Protein 2E7V (pdb70)

Solvent-accessible surface area: 7446 Å² total; per-residue (Å²): 176,123,57,46,127,30,146,22,51,1,62,6,60,93,44,128,29,66,132,26,7,86,42,80,70,37,136,84,17,149,59,21,10,120,111,0,47,42,26,0,40,92,47,0,116,46,11,101,1,114,76,22,4,33,143,14,88,15,69,98,4,70,117,93,71,112,29,5,7,0,25,0,32,1,43,0,90,44,98,165,96,83,7,88,82,79,6,87,56,8,14,140,122,24,24,108,77,76,72,86,8,0,11,28,76,117,130,148,113,45,179,107,137,138,174

Nearest PDB structures (foldseek):
  2e7v-assembly1_A  TM=1.009E+00  e=7.566E-24  Mus musculus
  7sa9-assembly2_B  TM=7.723E-01  e=1.503E-06  Homo sapiens
  1ivz-assembly1_A  TM=8.671E-01  e=1.710E-05  Mus musculus
  8gkl-assembly1_E  TM=7.649E-01  e=6.382E-06  Homo sapiens
  8vm1-assembly1_A  TM=7.694E-01  e=2.083E-05  Homo sapiens

Sequence (115 aa):
KKAYFYHSSFQILNVEYTEALNSPATHEYRTLSERIEAMITDEFRGSSLKSEFIRTHVVKLRKEGTGVVADVVMKFRSNRKVMKTRIQSVLRRLSSSGNLEIAPSNEITSLTDQD

GO terms:
  GO:0006508 proteolysis (P, IDA)

Structure (mmCIF, N/CA/C/O backbone):
data_2E7V
#
_entry.id   2E7V
#
_cell.length_a   37.720
_cell.length_b   42.740
_cell.length_c   117.700
_cell.angle_alpha   90.00
_cell.angle_beta   90.00
_cell.angle_gamma   90.00
#
_symmetry.space_group_name_H-M   'C 2 2 21'
#
loop_
_entity.id
_entity.type
_entity.pdbx_description
1 polymer 'Transmembrane protease'
2 water water
#
loop_
_atom_site.group_PDB
_atom_site.id
_atom_site.type_symbol
_atom_site.label_atom_id
_atom_site.label_alt_id
_atom_site.label_comp_id
_atom_site.label_asym_id
_atom_site.label_entity_id
_atom_site.label_seq_id
_atom_site.pdbx_PDB_ins_code
_atom_site.Cartn_x
_atom_site.Cartn_y
_atom_site.Cartn_z
_atom_site.occupancy
_atom_site.B_iso_or_equiv
_atom_site.auth_seq_id
_atom_site.auth_comp_id
_atom_site.auth_asym_id
_atom_site.auth_atom_id
_atom_site.pdbx_PDB_model_num
ATOM 1 N N . LYS A 1 2 ? 36.101 0.814 39.532 1.00 38.85 45 LYS A N 1
ATOM 2 C CA . LYS A 1 2 ? 36.840 1.997 39.010 1.00 37.87 45 LYS A CA 1
ATOM 3 C C . LYS A 1 2 ? 37.836 2.540 40.034 1.00 36.71 45 LYS A C 1
ATOM 4 O O . LYS A 1 2 ? 38.200 1.842 40.977 1.00 35.81 45 LYS A O 1
ATOM 10 N N . LYS A 1 3 ? 38.271 3.785 39.852 1.00 34.22 46 LYS A N 1
ATOM 11 C CA . LYS A 1 3 ? 39.239 4.395 40.765 1.00 32.49 46 LYS A CA 1
ATOM 12 C C . LYS A 1 3 ? 38.830 5.797 41.214 1.00 29.55 46 LYS A C 1
ATOM 13 O O . LYS A 1 3 ? 38.083 6.491 40.527 1.00 29.31 46 LYS A O 1
ATOM 19 N N . ALA A 1 4 ? 39.343 6.213 42.367 1.00 26.52 47 ALA A N 1
ATOM 20 C CA . ALA A 1 4 ? 39.034 7.527 42.913 1.00 21.40 47 ALA A CA 1
ATOM 21 C C . ALA A 1 4 ? 40.127 8.543 42.608 1.00 19.44 47 ALA A C 1
ATOM 22 O O . ALA A 1 4 ? 41.315 8.214 42.614 1.00 17.96 47 ALA A O 1
ATOM 24 N N . TYR A 1 5 ? 39.714 9.781 42.341 1.00 17.78 48 TYR A N 1
ATOM 25 C CA . TYR A 1 5 ? 40.637 10.872 42.051 1.00 15.11 48 TYR A CA 1
ATOM 26 C C . TYR A 1 5 ? 40.259 12.080 42.890 1.00 14.89 48 TYR A C 1
ATOM 27 O O . TYR A 1 5 ? 39.073 12.345 43.112 1.00 16.96 48 TYR A O 1
ATOM 36 N N . PHE A 1 6 ? 41.266 12.812 43.351 1.00 13.39 49 PHE A N 1
ATOM 37 C CA . PHE A 1 6 ? 41.043 14.028 44.115 1.00 12.64 49 PHE A CA 1
ATOM 38 C C . PHE A 1 6 ? 41.700 15.202 43.404 1.00 14.05 49 PHE A C 1
ATOM 39 O O . PHE A 1 6 ? 42.810 15.088 42.860 1.00 14.46 49 PHE A O 1
ATOM 47 N N . TYR A 1 7 ? 41.004 16.330 43.412 1.00 11.68 50 TYR A N 1
ATOM 48 C CA . TYR A 1 7 ? 41.505 17.552 42.825 1.00 11.25 50 TYR A CA 1
ATOM 49 C C . TYR A 1 7 ? 41.225 18.645 43.841 1.00 13.69 50 TYR A C 1
ATOM 50 O O . TYR A 1 7 ? 40.250 18.579 44.585 1.00 11.14 50 TYR A O 1
ATOM 59 N N . HIS A 1 8 ? 42.090 19.644 43.879 1.00 14.27 51 HIS A N 1
ATOM 60 C CA . HIS A 1 8 ? 41.902 20.765 44.782 1.00 13.56 51 HIS A CA 1
ATOM 61 C C . HIS A 1 8 ? 42.357 22.040 44.108 1.00 14.03 51 HIS A C 1
ATOM 62 O O . HIS A 1 8 ? 43.229 22.014 43.237 1.00 13.79 51 HIS A O 1
ATOM 69 N N . SER A 1 9 ? 41.746 23.152 44.503 1.00 13.93 52 SER A N 1
ATOM 70 C CA . SER A 1 9 ? 42.088 24.451 43.960 1.00 17.33 52 SER A CA 1
ATOM 71 C C . SER A 1 9 ? 41.773 25.512 44.997 1.00 15.92 52 SER A C 1
ATOM 72 O O . SER A 1 9 ? 41.023 25.266 45.953 1.00 15.76 52 SER A O 1
ATOM 75 N N . SER A 1 10 ? 42.365 26.687 44.815 1.00 12.87 53 SER A N 1
ATOM 76 C CA . SER A 1 10 ? 42.108 27.818 45.694 1.00 12.95 53 SER A CA 1
ATOM 77 C C . SER A 1 10 ? 41.268 28.768 44.853 1.00 12.84 53 SER A C 1
ATOM 78 O O . SER A 1 10 ? 41.722 29.275 43.820 1.00 12.98 53 SER A O 1
ATOM 81 N N . PHE A 1 11 ? 40.030 28.974 45.278 1.00 7.97 54 PHE A N 1
ATOM 82 C CA . PHE A 1 11 ? 39.103 29.831 44.560 1.00 9.86 54 PHE A CA 1
ATOM 83 C C . PHE A 1 11 ? 38.955 31.186 45.212 1.00 10.15 54 PHE A C 1
ATOM 84 O O . PHE A 1 11 ? 38.740 31.285 46.427 1.00 8.90 54 PHE A O 1
ATOM 92 N N . GLN A 1 12 ? 39.036 32.231 44.408 1.00 12.08 55 GLN A N 1
ATOM 93 C CA . GLN A 1 12 ? 38.823 33.569 44.938 1.00 16.07 55 GLN A CA 1
ATOM 94 C C . GLN A 1 12 ? 37.317 33.633 45.238 1.00 14.44 55 GLN A C 1
ATOM 95 O O . GLN A 1 12 ? 36.497 33.338 44.370 1.00 15.87 55 GLN A O 1
ATOM 101 N N . ILE A 1 13 ? 36.947 34.005 46.459 1.00 12.76 56 ILE A N 1
ATOM 102 C CA . ILE A 1 13 ? 35.534 34.082 46.815 1.00 12.46 56 ILE A CA 1
ATOM 103 C C . ILE A 1 13 ? 35.111 35.536 46.672 1.00 16.95 56 ILE A C 1
ATOM 104 O O . ILE A 1 13 ? 35.305 36.352 47.571 1.00 17.58 56 ILE A O 1
ATOM 109 N N . LEU A 1 14 ? 34.537 35.849 45.515 1.00 16.53 57 LEU A N 1
ATOM 110 C CA . LEU A 1 14 ? 34.130 37.204 45.184 1.00 15.48 57 LEU A CA 1
ATOM 111 C C . LEU A 1 14 ? 33.033 37.819 46.047 1.00 12.17 57 LEU A C 1
ATOM 112 O O . LEU A 1 14 ? 32.131 37.135 46.523 1.00 13.30 57 LEU A O 1
ATOM 117 N N . ASN A 1 15 ? 33.144 39.127 46.252 1.00 16.30 58 ASN A N 1
ATOM 118 C CA . ASN A 1 15 ? 32.158 39.911 46.987 1.00 18.92 58 ASN A CA 1
ATOM 119 C C . ASN A 1 15 ? 31.942 39.572 48.466 1.00 21.30 58 ASN A C 1
ATOM 120 O O . ASN A 1 15 ? 30.855 39.794 49.006 1.00 20.74 58 ASN A O 1
ATOM 125 N N . VAL A 1 16 ? 32.967 39.030 49.118 1.00 18.93 59 VAL A N 1
ATOM 126 C CA . VAL A 1 16 ? 32.867 38.707 50.541 1.00 19.65 59 VAL A CA 1
ATOM 127 C C . VAL A 1 16 ? 34.098 39.248 51.262 1.00 19.45 59 VAL A C 1
ATOM 128 O O . VAL A 1 16 ? 35.234 38.911 50.922 1.00 16.55 59 VAL A O 1
ATOM 132 N N . GLU A 1 17 ? 33.875 40.110 52.245 1.00 20.95 60 GLU A N 1
ATOM 133 C CA . GLU A 1 17 ? 34.989 40.658 53.000 1.00 19.63 60 GLU A CA 1
ATOM 134 C C . GLU A 1 17 ? 35.386 39.633 54.045 1.00 18.89 60 GLU A C 1
ATOM 135 O O . GLU A 1 17 ? 34.528 38.976 54.632 1.00 19.58 60 GLU A O 1
ATOM 141 N N . TYR A 1 18 ? 36.682 39.481 54.266 1.00 18.15 61 TYR A N 1
ATOM 142 C CA . TYR A 1 18 ? 37.155 38.545 55.272 1.00 22.15 61 TYR A CA 1
ATOM 143 C C . TYR A 1 18 ? 36.980 39.220 56.635 1.00 20.96 61 TYR A C 1
ATOM 144 O O . TYR A 1 18 ? 37.487 40.314 56.853 1.00 26.91 61 TYR A O 1
ATOM 153 N N . THR A 1 19 ? 36.250 38.574 57.536 1.00 23.36 62 THR A N 1
ATOM 154 C CA . THR A 1 19 ? 36.009 39.110 58.880 1.00 21.19 62 THR A CA 1
ATOM 155 C C . THR A 1 19 ? 36.539 38.098 59.895 1.00 20.33 62 THR A C 1
ATOM 156 O O . THR A 1 19 ? 36.806 36.960 59.531 1.00 17.37 62 THR A O 1
ATOM 160 N N . GLU A 1 20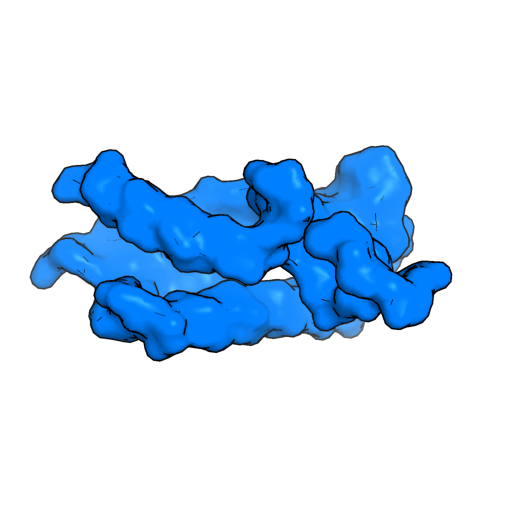 ? 36.683 38.494 61.160 1.00 21.72 63 GLU A N 1
ATOM 161 C CA . GLU A 1 20 ? 37.213 37.581 62.178 1.00 22.27 63 GLU A CA 1
ATOM 162 C C . GLU A 1 20 ? 36.485 36.250 62.278 1.00 20.38 63 GLU A C 1
ATOM 163 O O . GLU A 1 20 ? 37.110 35.202 62.475 1.00 21.95 63 GLU A O 1
ATOM 169 N N . ALA A 1 21 ? 35.166 36.287 62.156 1.00 18.79 64 ALA A N 1
ATOM 170 C CA . ALA A 1 21 ? 34.380 35.069 62.228 1.00 18.09 64 ALA A CA 1
ATOM 171 C C . ALA A 1 21 ? 34.930 34.017 61.274 1.00 16.10 64 ALA A C 1
ATOM 172 O O . ALA A 1 21 ? 34.781 32.824 61.520 1.00 18.78 64 ALA A O 1
ATOM 174 N N . LEU A 1 22 ? 35.571 34.451 60.191 1.00 16.33 65 LEU A N 1
ATOM 175 C CA . LEU A 1 22 ? 36.102 33.496 59.220 1.00 18.55 65 LEU A CA 1
ATOM 176 C C . LEU A 1 22 ? 37.376 32.785 59.664 1.00 21.32 65 LEU A C 1
ATOM 177 O O . LEU A 1 22 ? 37.816 31.843 59.007 1.00 15.79 65 LEU A O 1
ATOM 182 N N . ASN A 1 23 ? 37.949 33.220 60.789 1.00 23.08 66 ASN A N 1
ATOM 183 C CA . ASN A 1 23 ? 39.168 32.616 61.333 1.00 24.76 66 ASN A CA 1
ATOM 184 C C . ASN A 1 23 ? 38.893 31.248 61.941 1.00 25.64 66 ASN A C 1
ATOM 185 O O . ASN A 1 23 ? 39.796 30.418 62.086 1.00 25.69 66 ASN A O 1
ATOM 190 N N . SER A 1 24 ? 37.643 31.032 62.323 1.00 23.47 67 SER A N 1
ATOM 191 C CA . SER A 1 24 ? 37.256 29.791 62.962 1.00 22.40 67 SER A CA 1
ATOM 192 C C . SER A 1 24 ? 36.213 28.998 62.201 1.00 21.06 67 SER A C 1
ATOM 193 O O . SER A 1 24 ? 35.136 29.498 61.898 1.00 21.84 67 SER A O 1
ATOM 196 N N . PRO A 1 25 ? 36.530 27.738 61.884 1.00 21.60 68 PRO A N 1
ATOM 197 C CA . PRO A 1 25 ? 35.625 26.844 61.159 1.00 21.78 68 PRO A CA 1
ATOM 198 C C . PRO A 1 25 ? 34.334 26.608 61.938 1.00 19.95 68 PRO A C 1
ATOM 199 O O . PRO A 1 25 ? 33.334 26.170 61.380 1.00 20.51 68 PRO A O 1
ATOM 203 N N . ALA A 1 26 ? 34.360 26.911 63.232 1.00 22.35 69 ALA A N 1
ATOM 204 C CA . ALA A 1 26 ? 33.199 26.707 64.096 1.00 18.94 69 ALA A CA 1
ATOM 205 C C . ALA A 1 26 ? 32.095 27.750 64.008 1.00 20.39 69 ALA A C 1
ATOM 206 O O . ALA A 1 26 ? 30.981 27.503 64.466 1.00 22.23 69 ALA A O 1
ATOM 208 N N . THR A 1 27 ? 32.387 28.913 63.432 1.00 19.57 70 THR A N 1
ATOM 209 C CA . THR A 1 27 ? 31.389 29.976 63.359 1.00 17.44 70 THR A CA 1
ATOM 210 C C . THR A 1 27 ? 30.298 29.798 62.321 1.00 16.85 70 THR A C 1
ATOM 211 O O . THR A 1 27 ? 30.455 29.079 61.326 1.00 14.63 70 THR A O 1
ATOM 215 N N . HIS A 1 28 ? 29.189 30.485 62.560 1.00 16.46 71 HIS A N 1
ATOM 216 C CA . HIS A 1 28 ? 28.070 30.463 61.637 1.00 18.13 71 HIS A CA 1
ATOM 217 C C . HIS A 1 28 ? 28.529 31.025 60.290 1.00 18.66 71 HIS A C 1
ATOM 218 O O . HIS A 1 28 ? 28.206 30.473 59.239 1.00 19.30 71 HIS A O 1
ATOM 225 N N . GLU A 1 29 ? 29.280 32.125 60.324 1.00 12.67 72 GLU A N 1
ATOM 226 C CA . GLU A 1 29 ? 29.770 32.748 59.088 1.00 15.46 72 GLU A CA 1
ATOM 227 C C . GLU A 1 29 ? 30.616 31.795 58.231 1.00 13.87 72 GLU A C 1
ATOM 228 O O . GLU A 1 29 ? 30.418 31.687 57.019 1.00 14.74 72 GLU A O 1
ATOM 234 N N . TYR A 1 30 ? 31.575 31.127 58.862 1.00 13.29 73 TYR A N 1
ATOM 235 C CA . TYR A 1 30 ? 32.449 30.187 58.167 1.00 12.62 73 TYR A CA 1
ATOM 236 C C . TYR A 1 30 ? 31.650 29.028 57.582 1.00 15.50 73 TYR A C 1
ATOM 237 O O . TYR A 1 30 ? 31.739 28.735 56.390 1.00 13.30 73 TYR A O 1
ATOM 246 N N . ARG A 1 31 ? 30.853 28.377 58.418 1.00 13.94 74 ARG A N 1
ATOM 247 C CA . ARG A 1 31 ? 30.073 27.235 57.958 1.00 17.11 74 ARG A CA 1
ATOM 248 C C . ARG A 1 31 ? 29.025 27.534 56.885 1.00 15.96 74 ARG A C 1
ATOM 249 O O . ARG A 1 31 ? 28.848 26.727 55.969 1.00 17.27 74 ARG A O 1
ATOM 257 N N . THR A 1 32 ? 28.344 28.675 56.973 1.00 13.30 75 THR A N 1
ATOM 258 C CA . THR A 1 32 ? 27.326 29.009 55.980 1.00 15.61 75 THR A CA 1
ATOM 259 C C . THR A 1 32 ? 27.965 29.394 54.647 1.00 16.08 75 THR A C 1
ATOM 260 O O . THR A 1 32 ? 27.443 29.057 53.580 1.00 14.29 75 THR A O 1
ATOM 264 N N . LEU A 1 33 ? 29.101 30.084 54.701 1.00 14.41 76 LEU A N 1
ATOM 265 C CA . LEU A 1 33 ? 29.795 30.447 53.472 1.00 15.45 76 LEU A CA 1
ATOM 266 C C . LEU A 1 33 ? 30.385 29.173 52.839 1.00 14.65 76 LEU A C 1
ATOM 267 O O . LEU A 1 33 ? 30.324 28.996 51.622 1.00 15.85 76 LEU A O 1
ATOM 272 N N . SER A 1 34 ? 30.955 28.297 53.666 1.00 12.17 77 SER A N 1
ATOM 273 C CA . SER A 1 34 ? 31.531 27.044 53.171 1.00 14.72 77 SER A CA 1
ATOM 274 C C . SER A 1 34 ? 30.455 26.153 52.564 1.00 15.43 77 SER A C 1
ATOM 275 O O . SER A 1 34 ? 30.674 25.493 51.549 1.00 12.85 77 SER A O 1
ATOM 278 N N . GLU A 1 35 ? 29.286 26.154 53.190 1.00 15.94 78 GLU A N 1
ATOM 279 C CA . GLU A 1 35 ? 28.167 25.348 52.726 1.00 18.95 78 GLU A CA 1
ATOM 280 C C . GLU A 1 35 ? 27.637 25.868 51.391 1.00 15.71 78 GLU A C 1
ATOM 281 O O . GLU A 1 35 ? 27.291 25.082 50.513 1.00 12.37 78 GLU A O 1
ATOM 287 N N . ARG A 1 36 ? 27.583 27.190 51.237 1.00 14.17 79 ARG A N 1
ATOM 288 C CA . ARG A 1 36 ? 27.101 27.796 49.994 1.00 14.14 79 ARG A CA 1
ATOM 289 C C . ARG A 1 36 ? 28.058 27.466 48.848 1.00 13.07 79 ARG A C 1
ATOM 290 O O . ARG A 1 36 ? 27.635 27.112 47.739 1.00 13.47 79 ARG A O 1
ATOM 298 N N . ILE A 1 37 ? 29.351 27.582 49.127 1.00 12.76 80 ILE A N 1
ATOM 299 C CA . ILE A 1 37 ? 30.382 27.284 48.139 1.00 13.40 80 ILE A CA 1
ATOM 300 C C . ILE A 1 37 ? 30.323 25.807 47.719 1.00 13.54 80 ILE A C 1
ATOM 301 O O . ILE A 1 37 ? 30.433 25.483 46.524 1.00 12.25 80 ILE A O 1
ATOM 306 N N . GLU A 1 38 ? 30.129 24.919 48.692 1.00 10.96 81 GLU A N 1
ATOM 307 C CA . GLU A 1 38 ? 30.036 23.479 48.413 1.00 12.82 81 GLU A CA 1
ATOM 308 C C . GLU A 1 38 ? 28.787 23.138 47.592 1.00 15.26 81 GLU A C 1
ATOM 309 O O . GLU A 1 38 ? 28.817 22.267 46.715 1.00 13.39 81 GLU A O 1
ATOM 315 N N . ALA A 1 39 ? 27.692 23.838 47.875 1.00 13.29 82 ALA A N 1
ATOM 316 C CA . ALA A 1 39 ? 26.445 23.626 47.154 1.00 13.67 82 ALA A CA 1
ATOM 317 C C . ALA A 1 39 ? 26.583 24.075 45.707 1.00 11.60 82 ALA A C 1
ATOM 318 O O . ALA A 1 39 ? 26.080 23.419 44.795 1.00 16.56 82 ALA A O 1
ATOM 320 N N . MET A 1 40 ? 27.255 25.201 45.506 1.00 12.23 83 MET A N 1
ATOM 321 C CA . MET A 1 40 ? 27.460 25.758 44.176 1.00 11.12 83 MET A CA 1
ATOM 322 C C . MET A 1 40 ? 28.276 24.812 43.311 1.00 12.76 83 M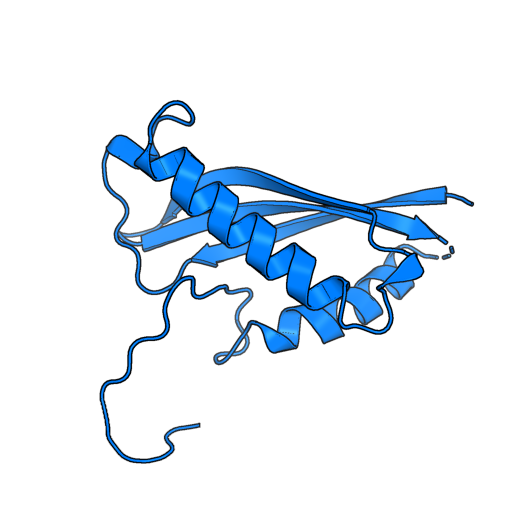ET A C 1
ATOM 323 O O . MET A 1 40 ? 27.903 24.514 42.173 1.00 12.14 83 MET A O 1
ATOM 328 N N . ILE A 1 41 ? 29.396 24.346 43.845 1.00 12.74 84 ILE A N 1
ATOM 329 C CA . ILE A 1 41 ? 30.260 23.429 43.110 1.00 9.93 84 ILE A CA 1
ATOM 330 C C . ILE A 1 41 ? 29.509 22.130 42.820 1.00 11.06 84 ILE A C 1
ATOM 331 O O . ILE A 1 41 ? 29.563 21.608 41.697 1.00 9.97 84 ILE A O 1
ATOM 336 N N . THR A 1 42 ? 28.790 21.625 43.816 1.00 8.36 85 THR A N 1
ATOM 337 C CA . THR A 1 42 ? 28.027 20.385 43.649 1.00 11.21 85 THR A CA 1
ATOM 338 C C . THR A 1 42 ? 26.983 20.535 42.538 1.00 15.37 85 THR A C 1
ATOM 339 O O . THR A 1 42 ? 26.862 19.664 41.675 1.00 14.95 85 THR A O 1
ATOM 343 N N . ASP A 1 43 ? 26.235 21.637 42.560 1.00 14.91 86 ASP A N 1
ATOM 344 C CA . ASP A 1 43 ? 25.217 21.887 41.537 1.00 15.41 86 ASP A CA 1
ATOM 345 C C . ASP A 1 43 ? 25.827 21.943 40.124 1.00 17.06 86 ASP A C 1
ATOM 346 O O . ASP A 1 43 ? 25.251 21.410 39.177 1.00 13.28 86 ASP A O 1
ATOM 351 N N . GLU A 1 44 ? 26.978 22.593 39.980 1.00 14.25 87 GLU A N 1
ATOM 352 C CA . GLU A 1 44 ? 27.609 22.689 38.664 1.00 15.75 87 GLU A CA 1
ATOM 353 C C . GLU A 1 44 ? 27.981 21.319 38.102 1.00 14.48 87 GLU A C 1
ATOM 354 O O . GLU A 1 44 ? 27.696 21.015 36.942 1.00 13.99 87 GLU A O 1
ATOM 360 N N . PHE A 1 45 ? 28.621 20.484 38.911 1.00 12.38 88 PHE A N 1
ATOM 361 C CA . PHE A 1 45 ? 29.008 19.174 38.407 1.00 12.20 88 PHE A CA 1
ATOM 362 C C . PHE A 1 45 ? 27.805 18.281 38.167 1.00 13.47 88 PHE A C 1
ATOM 363 O O . PHE A 1 45 ? 27.814 17.470 37.239 1.00 13.78 88 PHE A O 1
ATOM 371 N N . ARG A 1 46 ? 26.778 18.428 38.998 1.00 11.89 89 ARG A N 1
ATOM 372 C CA . ARG A 1 46 ? 25.561 17.638 38.840 1.00 15.08 89 ARG A CA 1
ATOM 373 C C . ARG A 1 46 ? 24.945 17.972 37.487 1.00 14.40 89 ARG A C 1
ATOM 374 O O . ARG A 1 46 ? 24.284 17.137 36.868 1.00 19.54 89 ARG A O 1
ATOM 382 N N . GLY A 1 47 ? 25.168 19.202 37.034 1.00 16.72 90 GLY A N 1
ATOM 383 C CA . GLY A 1 47 ? 24.648 19.628 35.745 1.00 16.38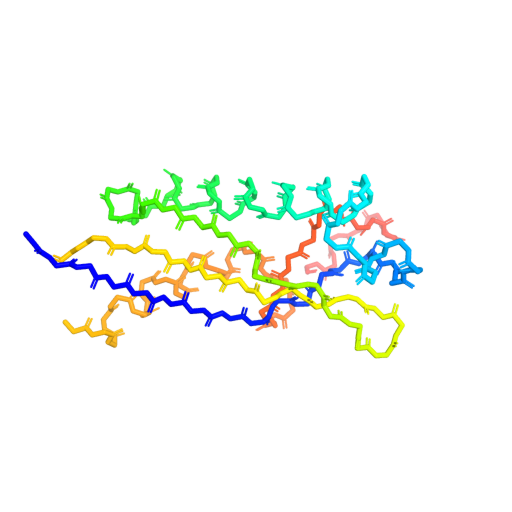 90 GLY A CA 1
ATOM 384 C C . GLY A 1 47 ? 25.741 19.692 34.693 1.00 17.52 90 GLY A C 1
ATOM 385 O O . GLY A 1 47 ? 25.787 20.632 33.904 1.00 20.95 90 GLY A O 1
ATOM 386 N N . SER A 1 48 ? 26.621 18.693 34.670 1.00 17.63 91 SER A N 1
ATOM 387 C CA . SER A 1 48 ? 27.721 18.666 33.706 1.00 13.93 91 SER A CA 1
ATOM 388 C C . SER A 1 48 ? 27.957 17.255 33.153 1.00 15.37 91 SER A C 1
ATOM 389 O O . SER A 1 48 ? 27.261 16.314 33.524 1.00 14.06 91 SER A O 1
ATOM 392 N N . SER A 1 49 ? 28.959 17.117 32.282 1.00 14.17 92 SER A N 1
ATOM 393 C CA . SER A 1 49 ? 29.299 15.824 31.677 1.00 15.61 92 SER A CA 1
ATOM 394 C C . SER A 1 49 ? 29.999 14.923 32.680 1.00 14.68 92 SER A C 1
ATOM 395 O O . SER A 1 49 ? 30.296 13.755 32.394 1.00 14.62 92 SER A O 1
ATOM 398 N N . LEU A 1 50 ? 30.257 15.481 33.859 1.00 13.48 93 LEU A N 1
ATOM 399 C CA . LEU A 1 50 ? 30.916 14.765 34.949 1.00 12.62 93 LEU A CA 1
ATOM 400 C C . LEU A 1 50 ? 29.926 14.393 36.044 1.00 13.64 93 LEU A C 1
ATOM 401 O O . LEU A 1 50 ? 30.327 14.036 37.148 1.00 15.73 93 LEU A O 1
ATOM 406 N N . LYS A 1 51 ? 28.636 14.471 35.742 1.00 14.45 94 LYS A N 1
ATOM 407 C CA . LYS A 1 51 ? 27.605 14.166 36.733 1.00 15.99 94 LYS A CA 1
ATOM 408 C C . LYS A 1 51 ? 27.695 12.770 37.343 1.00 18.27 94 LYS A C 1
ATOM 409 O O . LYS A 1 51 ? 27.392 12.596 38.522 1.00 17.07 94 LYS A O 1
ATOM 415 N N . SER A 1 52 ? 28.114 11.783 36.552 1.00 16.55 95 SER A N 1
ATOM 416 C CA . SER A 1 52 ? 28.217 10.410 37.045 1.00 18.92 95 SER A CA 1
ATOM 417 C C . SER A 1 52 ? 29.530 10.130 37.770 1.00 16.35 95 SER A C 1
ATOM 418 O O . SER A 1 52 ? 29.630 9.163 38.513 1.00 17.81 95 SER A O 1
ATOM 421 N N . GLU A 1 53 ? 30.532 10.975 37.556 1.00 16.92 96 GLU A N 1
ATOM 422 C CA . GLU A 1 53 ? 31.835 10.781 38.192 1.00 15.21 96 GLU A CA 1
ATOM 423 C C . GLU A 1 53 ? 32.051 11.594 39.469 1.00 13.50 96 GLU A C 1
ATOM 424 O O . GLU A 1 53 ? 32.781 11.161 40.353 1.00 15.69 96 GLU A O 1
ATOM 430 N N . PHE A 1 54 ? 31.456 12.781 39.555 1.00 13.53 97 PHE A N 1
ATOM 431 C CA . PHE A 1 54 ? 31.613 13.626 40.741 1.00 14.02 97 PHE A CA 1
ATOM 432 C C . PHE A 1 54 ? 30.987 12.973 41.978 1.00 13.43 97 PHE A C 1
ATOM 433 O O . PHE A 1 54 ? 29.829 12.567 41.948 1.00 14.69 97 PHE A O 1
ATOM 441 N N . ILE A 1 55 ? 31.758 12.856 43.056 1.00 12.90 98 ILE A N 1
ATOM 442 C CA . ILE A 1 55 ? 31.247 12.252 44.283 1.00 14.56 98 ILE A CA 1
ATOM 443 C C . ILE A 1 55 ? 30.832 13.310 45.287 1.00 13.65 98 ILE A C 1
ATOM 444 O O . ILE A 1 55 ? 29.677 13.346 45.702 1.00 14.35 98 ILE A O 1
ATOM 449 N N . ARG A 1 56 ? 31.771 14.171 45.679 1.00 11.19 99 ARG A N 1
ATOM 450 C CA . ARG A 1 56 ? 31.461 15.237 46.624 1.00 13.27 99 ARG A CA 1
ATOM 451 C C . ARG A 1 56 ? 32.614 16.227 46.753 1.00 13.74 99 ARG A C 1
ATOM 452 O O . ARG A 1 56 ? 33.752 15.956 46.343 1.00 12.40 99 ARG A O 1
ATOM 460 N N . THR A 1 57 ? 32.310 17.378 47.337 1.00 13.59 100 THR A N 1
ATOM 461 C CA . THR A 1 57 ? 33.303 18.424 47.521 1.00 13.84 100 THR A CA 1
ATOM 462 C C . THR A 1 57 ? 33.238 19.017 48.922 1.00 16.46 100 THR A C 1
ATOM 463 O O . THR A 1 57 ? 32.246 18.866 49.645 1.00 13.12 100 THR A O 1
ATOM 467 N N . HIS A 1 58 ? 34.310 19.692 49.309 1.00 16.33 101 HIS A N 1
ATOM 468 C CA . HIS A 1 58 ? 34.338 20.316 50.614 1.00 16.06 101 HIS A CA 1
ATOM 469 C C . HIS A 1 58 ? 35.439 21.343 50.732 1.00 13.98 101 HIS A C 1
ATOM 470 O O . HIS A 1 58 ? 36.552 21.166 50.216 1.00 12.54 101 HIS A O 1
ATOM 477 N N . VAL A 1 59 ? 35.087 22.440 51.387 1.00 13.97 102 VAL A N 1
ATOM 478 C CA . VAL A 1 59 ? 35.998 23.538 51.636 1.00 13.42 102 VAL A CA 1
ATOM 479 C C . VAL A 1 59 ? 36.906 23.066 52.779 1.00 15.65 102 VAL A C 1
ATOM 480 O O . VAL A 1 59 ? 36.427 22.741 53.867 1.00 13.62 102 VAL A O 1
ATOM 484 N N . VAL A 1 60 ? 38.210 23.000 52.521 1.00 17.61 103 VAL A N 1
ATOM 485 C CA . VAL A 1 60 ? 39.156 22.556 53.544 1.00 20.06 103 VAL A CA 1
ATOM 486 C C . VAL A 1 60 ? 39.507 23.716 54.457 1.00 19.72 103 VAL A C 1
ATOM 487 O O . VAL A 1 60 ? 39.902 23.523 55.603 1.00 19.57 103 VAL A O 1
ATOM 491 N N . LYS A 1 61 ? 39.378 24.928 53.933 1.00 20.76 104 LYS A N 1
ATOM 492 C CA . LYS A 1 61 ? 39.628 26.116 54.726 1.00 20.97 104 LYS A CA 1
ATOM 493 C C . LYS A 1 61 ? 39.425 27.396 53.942 1.00 18.75 104 LYS A C 1
ATOM 494 O O . LYS A 1 61 ? 39.498 27.413 52.705 1.00 18.03 104 LYS A O 1
ATOM 500 N N . LEU A 1 62 ? 39.118 28.456 54.679 1.00 16.70 105 LEU A N 1
ATOM 501 C CA . LEU A 1 62 ? 38.898 29.776 54.111 1.00 16.38 105 LEU A CA 1
ATOM 502 C C . LEU A 1 62 ? 40.094 30.594 54.529 1.00 15.82 105 LEU A C 1
ATOM 503 O O . LEU A 1 62 ? 40.425 30.670 55.711 1.00 16.43 105 LEU A O 1
ATOM 508 N N . ARG A 1 63 ? 40.760 31.193 53.561 1.00 12.88 106 ARG A N 1
ATOM 509 C CA . ARG A 1 63 ? 41.925 31.980 53.880 1.00 18.88 106 ARG A CA 1
ATOM 510 C C . ARG A 1 63 ? 41.697 33.417 53.509 1.00 17.51 106 ARG A C 1
ATOM 511 O O . ARG A 1 63 ? 40.862 33.741 52.665 1.00 17.32 106 ARG A O 1
ATOM 519 N N . LYS A 1 64 ? 42.434 34.283 54.178 1.00 20.80 107 LYS A N 1
ATOM 520 C CA . LYS A 1 64 ? 42.363 35.702 53.920 1.00 25.95 107 LYS A CA 1
ATOM 521 C C . LYS A 1 64 ? 43.525 36.096 53.018 1.00 26.58 107 LYS A C 1
ATOM 522 O O . LYS A 1 64 ? 44.678 35.783 53.303 1.00 30.49 107 LYS A O 1
ATOM 528 N N . GLU A 1 65 ? 43.207 36.750 51.910 1.00 31.86 108 GLU A N 1
ATOM 529 C CA . GLU A 1 65 ? 44.210 37.246 50.974 1.00 36.50 108 GLU A CA 1
ATOM 530 C C . GLU A 1 65 ? 43.810 38.695 50.747 1.00 38.21 108 GLU A C 1
ATOM 531 O O . GLU A 1 65 ? 42.730 38.971 50.217 1.00 37.21 108 GLU A O 1
ATOM 537 N N . GLY A 1 66 ? 44.675 39.619 51.157 1.00 38.12 109 GLY A N 1
ATOM 538 C CA . GLY A 1 66 ? 44.344 41.025 51.034 1.00 37.96 109 GLY A CA 1
ATOM 539 C C . GLY A 1 66 ? 43.252 41.218 52.068 1.00 36.47 109 GLY A C 1
ATOM 540 O O . GLY A 1 66 ? 43.460 40.926 53.245 1.00 38.33 109 GLY A O 1
ATOM 541 N N . THR A 1 67 ? 42.089 41.692 51.638 1.00 35.21 110 THR A N 1
ATOM 542 C CA . THR A 1 67 ? 40.961 41.870 52.547 1.00 32.74 110 THR A CA 1
ATOM 543 C C . THR A 1 67 ? 39.855 40.933 52.090 1.00 30.93 110 THR A C 1
ATOM 544 O O . THR A 1 67 ? 38.804 40.837 52.726 1.00 32.84 110 THR A O 1
ATOM 548 N N . GLY A 1 68 ? 40.110 40.250 50.975 1.00 28.08 111 GLY A N 1
ATOM 549 C CA . GLY A 1 68 ? 39.151 39.311 50.422 1.00 24.74 111 GLY A CA 1
ATOM 550 C C . GLY A 1 68 ? 39.330 37.901 50.954 1.00 22.57 111 GLY A C 1
ATOM 551 O O . GLY A 1 68 ? 40.191 37.646 51.796 1.00 22.93 111 GLY A O 1
ATOM 552 N N . VAL A 1 69 ? 38.521 36.975 50.449 1.00 18.88 112 VAL A N 1
ATOM 553 C CA . VAL A 1 69 ? 38.569 35.588 50.889 1.00 15.74 112 VAL A CA 1
ATOM 554 C C . VAL A 1 69 ? 38.926 34.601 49.779 1.00 15.48 112 VAL A C 1
ATOM 555 O O . VAL A 1 69 ? 38.535 34.774 48.623 1.00 11.94 112 VAL A O 1
ATOM 559 N N . VAL A 1 70 ? 39.682 33.567 50.139 1.00 15.46 113 VAL A N 1
ATOM 560 C CA . VAL A 1 70 ? 40.043 32.509 49.200 1.00 16.69 113 VAL A CA 1
ATOM 561 C C . VAL A 1 70 ? 39.679 31.204 49.880 1.00 14.29 113 VAL A C 1
ATOM 562 O O . VAL A 1 70 ? 39.960 31.021 51.065 1.00 15.11 113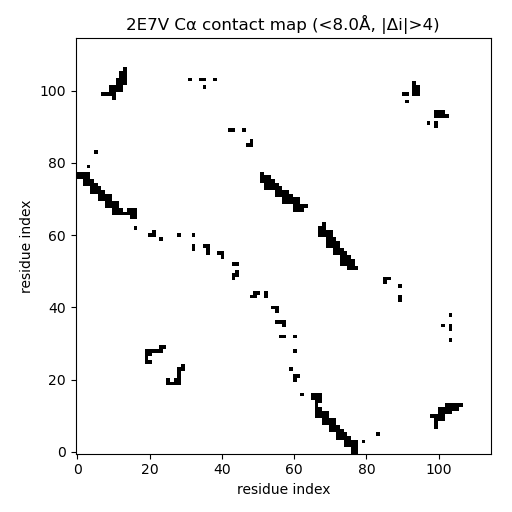 VAL A O 1
ATOM 566 N N . ALA A 1 71 ? 39.044 30.306 49.136 1.00 10.51 114 ALA A N 1
ATOM 567 C CA . ALA A 1 71 ? 38.639 29.026 49.692 1.00 9.99 114 ALA A CA 1
ATOM 568 C C . ALA A 1 71 ? 39.434 27.877 49.081 1.00 11.59 114 ALA A C 1
ATOM 569 O O . ALA A 1 71 ? 39.522 27.756 47.857 1.00 10.83 114 ALA A O 1
ATOM 571 N N . ASP A 1 72 ? 40.053 27.063 49.927 1.00 9.30 115 ASP A N 1
ATOM 572 C CA . ASP A 1 72 ? 40.780 25.907 49.422 1.00 13.18 115 ASP A CA 1
ATOM 573 C C . ASP A 1 72 ? 39.728 24.803 49.415 1.00 10.63 115 ASP A C 1
ATOM 574 O O . ASP A 1 72 ? 39.158 24.459 50.453 1.00 10.06 115 ASP A O 1
ATOM 579 N N . VAL A 1 73 ? 39.474 24.279 48.221 1.00 7.94 116 VAL A N 1
ATOM 580 C CA . VAL A 1 73 ? 38.438 23.273 47.982 1.00 10.09 116 VAL A CA 1
ATOM 581 C C . VAL A 1 73 ? 38.945 21.940 47.432 1.00 11.24 116 VAL A C 1
ATOM 582 O O . VAL A 1 73 ? 39.752 21.909 46.488 1.00 13.99 116 VAL A O 1
ATOM 586 N N . VAL A 1 74 ? 38.473 20.841 48.016 1.00 11.32 117 VAL A N 1
ATOM 587 C CA . VAL A 1 74 ? 38.852 19.509 47.546 1.00 14.01 117 VAL A CA 1
ATOM 588 C C . VAL A 1 74 ? 37.644 18.936 46.802 1.00 12.02 117 VA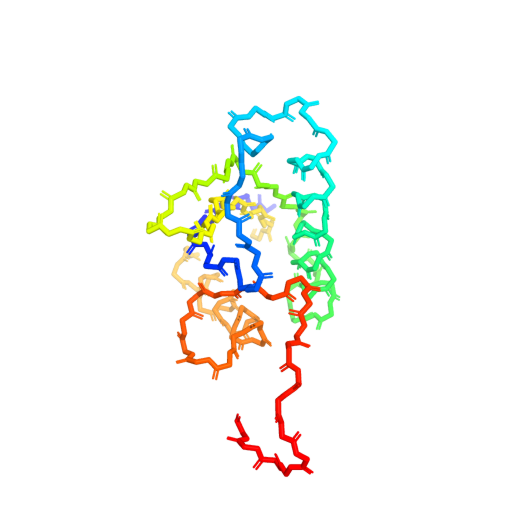L A C 1
ATOM 589 O O . VAL A 1 74 ? 36.510 19.094 47.251 1.00 12.45 117 VAL A O 1
ATOM 593 N N . MET A 1 75 ? 37.891 18.298 45.663 1.00 9.58 118 MET A N 1
ATOM 594 C CA . MET A 1 75 ? 36.826 17.688 44.875 1.00 11.31 118 MET A CA 1
ATOM 595 C C . MET A 1 75 ? 37.196 16.231 44.610 1.00 11.55 118 MET A C 1
ATOM 596 O O . MET A 1 75 ? 38.321 15.940 44.163 1.00 12.22 118 MET A O 1
ATOM 601 N N . LYS A 1 76 ? 36.259 15.322 44.898 1.00 9.36 119 LYS A N 1
ATOM 602 C CA . LYS A 1 76 ? 36.465 13.882 44.693 1.00 10.26 119 LYS A CA 1
ATOM 603 C C . LYS A 1 76 ? 35.649 13.322 43.530 1.00 10.29 119 LYS A C 1
ATOM 604 O O . LYS A 1 76 ? 34.434 13.571 43.437 1.00 8.65 119 LYS A O 1
ATOM 610 N N . PHE A 1 77 ? 36.315 12.553 42.666 1.00 11.78 120 PHE A N 1
ATOM 611 C CA . PHE A 1 77 ? 35.680 11.928 41.502 1.00 13.55 120 PHE A CA 1
ATOM 612 C C . PHE A 1 77 ? 35.979 10.433 41.410 1.00 17.50 120 PHE A C 1
ATOM 613 O O . PHE A 1 77 ? 37.012 9.958 41.889 1.00 17.52 120 PHE A O 1
ATOM 621 N N . ARG A 1 78 ? 35.063 9.704 40.780 1.00 19.98 121 ARG A N 1
ATOM 622 C CA . ARG A 1 78 ? 35.210 8.271 40.567 1.00 26.96 121 ARG A CA 1
ATOM 623 C C . ARG A 1 78 ? 35.412 8.138 39.054 1.00 28.99 121 ARG A C 1
ATOM 624 O O . ARG A 1 78 ? 34.807 8.885 38.284 1.00 29.33 121 ARG A O 1
ATOM 632 N N . SER A 1 79 ? 36.264 7.215 38.622 1.00 28.07 122 SER A N 1
ATOM 633 C CA . SER A 1 79 ? 36.477 7.025 37.188 1.00 30.10 122 SER A CA 1
ATOM 634 C C . SER A 1 79 ? 37.587 6.018 36.923 1.00 29.85 122 SER A C 1
ATOM 635 O O . SER A 1 79 ? 37.523 4.882 37.390 1.00 24.27 122 SER A O 1
ATOM 638 N N . ASN A 1 84 ? 43.839 8.484 33.548 1.00 35.74 127 ASN A N 1
ATOM 639 C CA . ASN A 1 84 ? 44.753 9.619 33.564 1.00 33.81 127 ASN A CA 1
ATOM 640 C C . ASN A 1 84 ? 44.213 10.776 34.398 1.00 30.93 127 ASN A C 1
ATOM 641 O O . ASN A 1 84 ? 43.054 11.171 34.267 1.00 29.97 127 ASN A O 1
ATOM 646 N N . ARG A 1 85 ? 45.065 11.329 35.248 1.00 29.95 128 ARG A N 1
ATOM 647 C CA . ARG A 1 85 ? 44.653 12.449 36.077 1.00 29.50 128 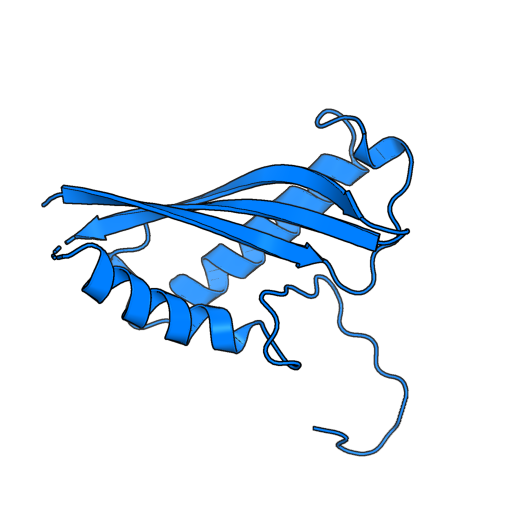ARG A CA 1
ATOM 648 C C . ARG A 1 85 ? 44.622 13.727 35.243 1.00 25.85 128 ARG A C 1
ATOM 649 O O . ARG A 1 85 ? 43.955 14.694 35.602 1.00 25.54 128 ARG A O 1
ATOM 657 N N . LYS A 1 86 ? 45.342 13.717 34.123 1.00 26.60 129 LYS A N 1
ATOM 658 C CA . LYS A 1 86 ? 45.393 14.861 33.215 1.00 29.00 129 LYS A CA 1
ATOM 659 C C . LYS A 1 86 ? 44.063 14.969 32.469 1.00 27.07 129 LYS A C 1
ATOM 660 O O . LYS A 1 86 ? 43.524 16.062 32.285 1.00 26.00 129 LYS A O 1
ATOM 666 N N . VAL A 1 87 ? 43.543 13.822 32.045 1.00 23.37 130 VAL A N 1
ATOM 667 C CA . VAL A 1 87 ? 42.280 13.767 31.328 1.00 21.79 130 VAL A CA 1
ATOM 668 C C . VAL A 1 87 ? 41.144 14.278 32.205 1.00 21.15 130 VAL A C 1
ATOM 669 O O . VAL A 1 87 ? 40.395 15.170 31.810 1.00 16.93 130 VAL A O 1
ATOM 673 N N . MET A 1 88 ? 4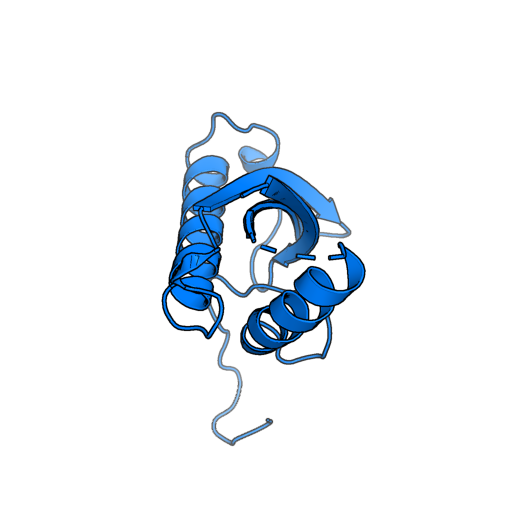1.025 13.709 33.401 1.00 17.04 131 MET A N 1
ATOM 674 C CA . MET A 1 88 ? 39.973 14.118 34.327 1.00 16.07 131 MET A CA 1
ATOM 675 C C . MET A 1 88 ? 40.067 15.620 34.579 1.00 12.79 131 MET A C 1
ATOM 676 O O . MET A 1 88 ? 39.055 16.315 34.677 1.00 12.22 131 MET A O 1
ATOM 681 N N . LYS A 1 89 ? 41.297 16.117 34.670 1.00 13.47 132 LYS A N 1
ATOM 682 C CA . LYS A 1 89 ? 41.530 17.530 34.917 1.00 13.80 132 LYS A CA 1
ATOM 683 C C . LYS A 1 89 ? 40.940 18.438 33.845 1.00 10.68 132 LYS A C 1
ATOM 684 O O . LYS A 1 89 ? 40.285 19.418 34.168 1.00 12.23 132 LYS A O 1
ATOM 690 N N . THR A 1 90 ? 41.171 18.116 32.575 1.00 8.89 133 THR A N 1
ATOM 691 C CA . THR A 1 90 ? 40.657 18.924 31.468 1.00 12.41 133 THR A CA 1
ATOM 692 C C . THR A 1 90 ? 39.132 18.964 31.458 1.00 11.80 133 THR A C 1
ATOM 693 O O . THR A 1 90 ? 38.540 19.975 31.087 1.00 13.83 133 THR A O 1
ATOM 697 N N . ARG A 1 91 ? 38.500 17.866 31.863 1.00 10.43 134 ARG A N 1
ATOM 698 C CA . ARG A 1 91 ? 37.042 17.817 31.918 1.00 9.56 134 ARG A CA 1
ATOM 699 C C . ARG A 1 91 ? 36.570 18.707 33.062 1.00 9.57 134 ARG A C 1
ATOM 700 O O . ARG A 1 91 ? 35.568 19.420 32.953 1.00 8.63 134 ARG A O 1
ATOM 708 N N . ILE A 1 92 ? 37.304 18.661 34.166 1.00 9.38 135 ILE A N 1
ATOM 709 C CA . ILE A 1 92 ? 36.951 19.454 35.338 1.00 10.21 135 ILE A CA 1
ATOM 710 C C . ILE A 1 92 ? 37.072 20.935 35.030 1.00 11.12 135 ILE A C 1
ATOM 711 O O . ILE A 1 92 ? 36.194 21.729 35.378 1.00 12.00 135 ILE A O 1
ATOM 716 N N . GLN A 1 93 ? 38.154 21.308 34.355 1.00 9.63 136 GLN A N 1
ATOM 717 C CA . GLN A 1 93 ? 38.377 22.705 34.000 1.00 11.83 136 GLN A CA 1
ATOM 718 C C . GLN A 1 93 ? 37.238 23.296 33.168 1.00 10.36 136 GLN A C 1
ATOM 719 O O . GLN A 1 93 ? 36.890 24.479 33.313 1.00 8.30 136 GLN A O 1
ATOM 725 N N . SER A 1 94 ? 36.637 22.474 32.316 1.00 9.29 137 SER A N 1
ATOM 726 C CA . SER A 1 94 ? 35.549 22.964 31.485 1.00 10.62 137 SER A CA 1
ATOM 727 C C . SER A 1 94 ? 34.306 23.260 32.311 1.00 11.99 137 SER A C 1
ATOM 728 O O . SER A 1 94 ? 33.465 24.060 31.901 1.00 15.01 137 SER A O 1
ATOM 731 N N . VAL A 1 95 ? 34.194 22.636 33.482 1.00 11.78 138 VAL A N 1
ATOM 732 C CA . VAL A 1 95 ? 33.054 22.900 34.353 1.00 12.40 138 VAL A CA 1
ATOM 733 C C . VAL A 1 95 ? 33.342 24.127 35.212 1.00 12.57 138 VAL A C 1
ATOM 734 O O . VAL A 1 95 ? 32.498 25.022 35.339 1.00 10.22 138 VAL A O 1
ATOM 738 N N . LEU A 1 96 ? 34.544 24.189 35.781 1.00 9.81 139 LEU A N 1
ATOM 739 C CA . LEU A 1 96 ? 34.913 25.318 36.637 1.00 14.70 139 LEU A CA 1
ATOM 740 C C . LEU A 1 96 ? 34.857 26.646 35.882 1.00 15.34 139 LEU A C 1
ATOM 741 O O . LEU A 1 96 ? 34.549 27.694 36.452 1.00 12.47 139 LEU A O 1
ATOM 746 N N . ARG A 1 97 ? 35.136 26.584 34.586 1.00 13.37 140 ARG A N 1
ATOM 747 C CA . ARG A 1 97 ? 35.108 27.761 33.743 1.00 18.15 140 ARG A CA 1
ATOM 748 C C . ARG A 1 97 ? 33.726 28.413 33.783 1.00 18.07 140 ARG A C 1
ATOM 749 O O . ARG A 1 97 ? 33.598 29.618 33.578 1.00 16.86 140 ARG A O 1
ATOM 757 N N . ARG A 1 98 ? 32.692 27.618 34.052 1.00 16.54 141 ARG A N 1
ATOM 758 C CA . ARG A 1 98 ? 31.333 28.157 34.113 1.00 17.60 141 ARG A CA 1
ATOM 759 C C . ARG A 1 98 ? 31.142 29.053 35.344 1.00 18.83 141 ARG A C 1
ATOM 760 O O . ARG A 1 98 ? 30.266 29.927 35.364 1.00 19.84 141 ARG A O 1
ATOM 768 N N . LEU A 1 99 ? 31.967 28.838 36.363 1.00 13.81 142 LEU A N 1
ATOM 769 C CA . LEU A 1 99 ? 31.891 29.618 37.598 1.00 16.56 142 LEU A CA 1
ATOM 770 C C . LEU A 1 99 ? 32.682 30.919 37.512 1.00 17.98 142 LEU A C 1
ATOM 771 O O . LEU A 1 99 ? 32.485 31.821 38.326 1.00 19.84 142 LEU A O 1
ATOM 776 N N . SER A 1 100 ? 33.569 31.011 36.523 1.00 19.02 143 SER A N 1
ATOM 777 C CA . SER A 1 100 ? 34.420 32.192 36.356 1.00 21.28 143 SER A CA 1
ATOM 778 C C . SER A 1 100 ? 33.942 33.169 35.290 1.00 22.64 143 SER A C 1
ATOM 779 O O . SER A 1 100 ? 33.375 32.774 34.272 1.00 22.53 143 SER A O 1
ATOM 782 N N . SER A 1 101 ? 34.195 34.450 35.538 1.00 26.38 144 SER A N 1
ATOM 783 C CA . SER A 1 101 ? 33.830 35.516 34.617 1.00 29.54 144 SER A CA 1
ATOM 784 C C . SER A 1 101 ? 35.053 36.367 34.263 1.00 30.43 144 SER A C 1
ATOM 785 O O . SER A 1 101 ? 34.975 37.245 33.406 1.00 32.61 144 SER A O 1
ATOM 788 N N . SER A 1 102 ? 36.183 36.098 34.914 1.00 30.13 145 SER A N 1
ATOM 789 C CA . SER A 1 102 ? 37.409 36.852 34.649 1.00 27.44 145 SER A CA 1
ATOM 790 C C . SER A 1 102 ? 38.541 35.952 34.154 1.00 26.16 145 SER A C 1
ATOM 791 O O . SER A 1 102 ? 39.602 36.436 33.749 1.00 23.96 145 SER A O 1
ATOM 794 N N . GLY A 1 103 ? 38.311 34.645 34.178 1.00 21.22 146 GLY A N 1
ATOM 795 C CA . GLY A 1 103 ? 39.335 33.707 33.750 1.0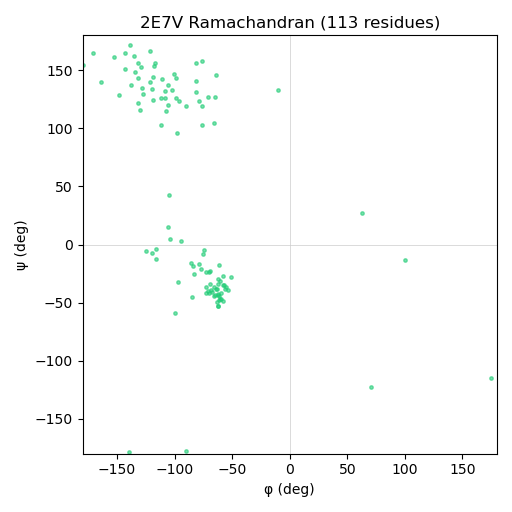0 18.76 146 GLY A CA 1
ATOM 796 C C . GLY A 1 103 ? 40.032 33.136 34.964 1.00 14.41 146 GLY A C 1
ATOM 797 O O . GLY A 1 103 ? 40.760 32.149 34.877 1.00 17.48 146 GLY A O 1
ATOM 798 N N . ASN A 1 104 ? 39.798 33.760 36.112 1.00 13.97 147 ASN A N 1
ATOM 799 C CA . ASN A 1 104 ? 40.385 33.308 37.374 1.00 15.53 147 ASN A CA 1
ATOM 800 C C . ASN A 1 104 ? 39.586 32.162 37.974 1.00 15.79 147 ASN A C 1
ATOM 801 O O . ASN A 1 104 ? 38.390 32.017 37.710 1.00 12.86 147 ASN A O 1
ATOM 806 N N . LEU A 1 105 ? 40.250 31.367 38.805 1.00 13.41 148 LEU A N 1
ATOM 807 C CA . LEU A 1 105 ? 39.564 30.294 39.497 1.00 13.44 148 LEU A CA 1
ATOM 808 C C . LEU A 1 105 ? 38.823 31.076 40.577 1.00 13.13 148 LEU A C 1
ATOM 809 O O . LEU A 1 105 ? 39.418 31.521 41.566 1.00 9.30 148 LEU A O 1
ATOM 814 N N . GLU A 1 106 ? 37.526 31.260 40.362 1.00 13.55 149 GLU A N 1
ATOM 815 C CA . GLU A 1 106 ? 36.697 32.020 41.284 1.00 14.97 149 GLU A CA 1
ATOM 816 C C . GLU A 1 106 ? 35.297 31.449 41.435 1.00 14.08 149 GLU A C 1
ATOM 817 O O . GLU A 1 106 ? 34.848 30.621 40.643 1.00 11.69 149 GLU A O 1
ATOM 823 N N . ILE A 1 107 ? 34.619 31.914 42.478 1.00 15.38 150 ILE A N 1
ATOM 824 C CA . ILE A 1 107 ? 33.260 31.514 42.801 1.00 15.12 150 ILE A CA 1
ATOM 825 C C . ILE A 1 107 ? 32.609 32.732 43.448 1.00 16.15 150 ILE A C 1
ATOM 826 O O . ILE A 1 107 ? 33.180 33.312 44.379 1.00 15.56 150 ILE A O 1
ATOM 831 N N . ALA A 1 108 ? 31.434 33.126 42.961 1.00 14.06 151 ALA A N 1
ATOM 832 C CA . ALA A 1 108 ? 30.725 34.272 43.537 1.00 12.87 151 ALA A CA 1
ATOM 833 C C . ALA A 1 108 ? 29.438 33.828 44.239 1.00 12.86 151 ALA A C 1
ATOM 834 O O . ALA A 1 108 ? 28.444 33.523 43.586 1.00 12.26 151 ALA A O 1
ATOM 836 N N . PRO A 1 109 ? 29.446 33.769 45.585 1.00 13.05 152 PRO A N 1
ATOM 837 C CA . PRO A 1 109 ? 28.245 33.359 46.321 1.00 13.44 152 PRO A CA 1
ATOM 838 C C . PRO A 1 109 ? 27.104 34.271 45.890 1.00 13.22 152 PRO A C 1
ATOM 839 O O . PRO A 1 109 ? 25.963 33.838 45.778 1.00 12.81 152 PRO A O 1
ATOM 843 N N . SER A 1 110 ? 27.437 35.543 45.665 1.00 13.54 153 SER A N 1
ATOM 844 C CA . SER A 1 110 ? 26.483 36.532 45.170 1.00 12.08 153 SER A CA 1
ATOM 845 C C . SER A 1 110 ? 27.169 37.394 44.105 1.00 13.81 153 SER A C 1
ATOM 846 O O . SER A 1 110 ? 28.322 37.806 44.269 1.00 15.89 153 SER A O 1
ATOM 849 N N . ASN A 1 111 ? 26.457 37.665 43.015 1.00 12.96 154 ASN A N 1
ATOM 850 C CA . ASN A 1 111 ? 26.989 38.462 41.917 1.00 13.37 154 ASN A CA 1
ATOM 851 C C . ASN A 1 111 ? 26.565 39.928 42.037 1.00 13.06 154 ASN A C 1
ATOM 852 O O . ASN A 1 111 ? 25.372 40.235 42.087 1.00 12.57 154 ASN A O 1
ATOM 857 N N . GLU A 1 112 ? 27.534 40.830 42.070 1.00 10.51 155 GLU A N 1
ATOM 858 C CA . GLU A 1 112 ? 27.207 42.246 42.185 1.00 13.75 155 GLU A CA 1
ATOM 859 C C . GLU A 1 112 ? 26.840 42.838 40.837 1.00 15.60 155 GLU A C 1
ATOM 860 O O . GLU A 1 112 ? 27.543 42.631 39.844 1.00 15.73 155 GLU A O 1
ATOM 866 N N . ILE A 1 113 ? 25.721 43.556 40.803 1.00 11.42 156 ILE A N 1
ATOM 867 C CA . ILE A 1 113 ? 25.285 44.225 39.581 1.00 13.15 156 ILE A CA 1
ATOM 868 C C . ILE A 1 113 ? 25.590 45.699 39.822 1.00 12.99 156 ILE A C 1
ATOM 869 O O . ILE A 1 113 ? 25.083 46.284 40.782 1.00 11.40 156 ILE A O 1
ATOM 874 N N . THR A 1 114 ? 26.439 46.289 38.980 1.00 12.04 157 THR A N 1
ATOM 875 C CA . THR A 1 114 ? 26.799 47.699 39.135 1.00 15.97 157 THR A CA 1
ATOM 876 C C . THR A 1 114 ? 26.374 48.588 37.974 1.00 17.52 157 THR A C 1
ATOM 877 O O . THR A 1 114 ? 26.413 49.814 38.090 1.00 18.57 157 THR A O 1
ATOM 881 N N . SER A 1 115 ? 25.974 47.984 36.855 1.00 17.26 158 SER A N 1
ATOM 882 C CA . SER A 1 115 ? 25.520 48.762 35.702 1.00 16.79 158 SER A CA 1
ATOM 883 C C . SER A 1 115 ? 24.296 48.096 35.087 1.00 16.26 158 SER A C 1
ATOM 884 O O . SER A 1 115 ? 23.936 46.981 35.454 1.00 16.67 158 SER A O 1
ATOM 887 N N . LEU A 1 116 ? 23.673 48.782 34.136 1.00 15.23 159 LEU A N 1
ATOM 888 C CA . LEU A 1 116 ? 22.484 48.273 33.475 1.00 16.37 159 LEU A CA 1
ATOM 889 C C . LEU A 1 116 ? 22.715 47.736 32.067 1.00 18.61 159 LEU A C 1
ATOM 890 O O . LEU A 1 116 ? 21.757 47.363 31.387 1.00 19.52 159 LEU A O 1
ATOM 895 N N . THR A 1 117 ? 23.969 47.687 31.624 1.00 17.91 160 THR A N 1
ATOM 896 C CA . THR A 1 117 ? 24.277 47.164 30.292 1.00 21.26 160 THR A CA 1
ATOM 897 C C . THR A 1 117 ? 25.163 45.920 30.394 1.00 22.96 160 THR A C 1
ATOM 898 O O . THR A 1 117 ? 25.911 45.757 31.365 1.00 24.00 160 THR A O 1
ATOM 902 N N . ASP A 1 118 ? 25.081 45.046 29.394 1.00 21.92 161 ASP A N 1
ATOM 903 C CA . ASP A 1 118 ? 25.878 43.820 29.382 1.00 27.08 161 ASP A CA 1
ATOM 904 C C . ASP A 1 118 ? 27.359 44.160 29.274 1.00 29.80 161 ASP A C 1
ATOM 905 O O . ASP A 1 118 ? 27.844 44.529 28.210 1.00 29.01 161 ASP A O 1
ATOM 910 N N . GLN A 1 119 ? 28.082 44.033 30.379 1.00 35.64 162 GLN A N 1
ATOM 911 C CA . GLN A 1 119 ? 29.500 44.349 30.360 1.00 40.42 162 GLN A CA 1
ATOM 912 C C . GLN A 1 119 ? 30.321 43.091 30.115 1.00 41.72 162 GLN A C 1
ATOM 913 O O . GLN A 1 119 ? 31.553 43.130 30.114 1.00 43.87 162 GLN A O 1
ATOM 919 N N . ASP A 1 120 ? 29.624 41.977 29.903 1.00 42.47 163 ASP A N 1
ATOM 920 C CA . ASP A 1 120 ? 30.265 40.698 29.627 1.00 42.66 163 ASP A CA 1
ATOM 921 C C . ASP A 1 120 ? 31.219 40.319 30.755 1.00 43.83 163 ASP A C 1
ATOM 922 O O . ASP A 1 120 ? 31.119 40.942 31.834 1.00 45.64 163 ASP A O 1
#

Radius of gyration: 14.93 Å; Cα contacts (8 Å, |Δi|>4): 177; chains: 1; bounding box: 23×47×35 Å

CATH classification: 3.30.70.960

Organism: Mus musculus (NCBI:txid10090)

Secondary structure (DSSP, 8-state):
--EEEEEEEEEEEEEE--GGGG-TTSHHHHHHHHHHHHHHHHHHHTSTTTTTEEEEEEEEEEEETTEEEEEEEEEEE--HHHHHHHHHHHHGGG-SSSSSEE-SS-----SS---

InterPro domains:
  IPR000082 SEA domain [PF01390] (49-145)
  IPR000082 SEA domain [PS50024] (46-162)
  IPR001254 Serine proteases, trypsin domain [PF00089] (186-411)
  IPR001254 Serine proteases, trypsin domain [PS50240] (186-416)
  IPR001254 Serine proteases, trypsin domain [SM00020] (185-411)
  IPR001254 Serine proteases, trypsin domain [cd00190] (186-414)
  IPR001314 Peptidase S1A, chymotrypsin family [PR00722] (212-227)
  IPR001314 Peptidase S1A, chymotrypsin family [PR00722] (267-281)
  IPR001314 Peptidase S1A, chymotrypsin family [PR00722] (360-372)
  IPR009003 Peptidase S1, PA clan [SSF50494] (169-416)
  IPR017329 Peptidase S1A, HAT/DESC1 [PIRSF037941] (5-417)
  IPR018114 Serine proteases, trypsin family, histidine active site [PS00134] (222-227)
  IPR033116 Serine proteases, trypsin family, serine active site [PS00135] (361-372)
  IPR036364 SEA domain superfamily [G3DSA:3.30.70.960] (44-153)
  IPR036364 SEA domain superfamily [SSF82671] (37-153)

Foldseek 3Di:
DDKDKDKDKAFAPPDFDDPQQVDCPHPVVVVVFVLQQVVLLVLCCPFPQVVFWDGKGFPGWDQDPRTIITIMMTMTHDPPVVVVVRSVVSQVVQDDPSGSYHYSDDDDDDDDPPD

B-factor: mean 20.24, std 9.1, range [5.9, 54.44]